Protein AF-A0A7H4MDY4-F1 (afdb_monomer_lite)

pLDDT: mean 72.94, std 20.7, range [28.86, 94.38]

Foldseek 3Di:
DDDDDVCCVVPPPPPQPFFLVPPDDDPDPDDDDFPDDLQPAGPDFQAPDRDNLVVLVVLPADSVLVVVLQCFLQPDPADAPDPSHSQRRGDQDGNHLLNSLLVVLVVLQVVLVVDPDVVVSVVSNSNSVSSNCRSPVRNPPVVVPDDDDDDD

Secondary structure (DSSP, 8-state):
-PPP-HHHHHSS----PPPGGGGS-----SPPP----TTT-B--TT-SSPB-HHHHHHTT--HHHHHHHHHHHHT--S-BSSTT-TT-B-SSSTT-HHHHHHHHHHHHHHHHHH---HHHHHHHHHHHHHHHHHHHTTTTTTTTT-------

Organism: Klebsiella variicola (NCBI:txid244366)

InterPro domains:
  IPR010520 Esterase FrsA-like [PF06500] (1-135)
  IPR029058 Alpha/Beta hydrolase fold [G3DSA:3.40.50.1820] (16-151)
  IPR029058 Alpha/Beta hydrolase fold [SSF53474] (46-137)

Structure (mmCIF, N/CA/C/O backbone):
data_AF-A0A7H4MDY4-F1
#
_entry.id   AF-A0A7H4MDY4-F1
#
loop_
_atom_site.group_PDB
_atom_site.id
_atom_site.type_symbol
_atom_site.label_atom_id
_atom_site.label_alt_id
_atom_site.label_comp_id
_atom_site.label_asym_id
_atom_site.label_entity_id
_atom_site.label_seq_id
_atom_site.pdbx_PDB_ins_code
_atom_site.Cartn_x
_atom_site.Cartn_y
_atom_site.Cartn_z
_atom_site.occupancy
_atom_site.B_iso_or_equiv
_atom_site.auth_seq_id
_atom_site.auth_comp_id
_atom_site.auth_asym_id
_atom_site.auth_atom_id
_atom_site.pdbx_PDB_model_num
ATOM 1 N N . MET A 1 1 ? 33.968 -13.545 28.174 1.00 40.50 1 MET A N 1
ATOM 2 C CA . MET A 1 1 ? 32.499 -13.461 28.041 1.00 40.50 1 MET A CA 1
ATOM 3 C C . MET A 1 1 ? 32.066 -12.097 28.559 1.00 40.50 1 MET A C 1
ATOM 5 O O . MET A 1 1 ? 32.044 -11.906 29.767 1.00 40.50 1 MET A O 1
ATOM 9 N N . SER A 1 2 ? 31.875 -11.115 27.676 1.00 49.12 2 SER A N 1
ATOM 10 C CA . SER A 1 2 ? 31.517 -9.742 28.052 1.00 49.12 2 SER A CA 1
ATOM 11 C C . SER A 1 2 ? 30.074 -9.684 28.560 1.00 49.12 2 SER A C 1
ATOM 13 O O . SER A 1 2 ? 29.140 -10.118 27.890 1.00 49.12 2 SER A O 1
ATOM 15 N N . GLN A 1 3 ? 29.912 -9.179 29.780 1.00 58.94 3 GLN A N 1
ATOM 16 C CA . GLN A 1 3 ? 28.636 -9.010 30.465 1.00 58.94 3 GLN A CA 1
ATOM 17 C C . GLN A 1 3 ? 27.803 -7.958 29.715 1.00 58.94 3 GLN A C 1
ATOM 19 O O . GLN A 1 3 ? 28.257 -6.832 29.523 1.00 58.94 3 GLN A O 1
ATOM 24 N N . ALA A 1 4 ? 26.617 -8.331 29.228 1.00 58.84 4 ALA A N 1
ATOM 25 C CA . ALA A 1 4 ? 25.763 -7.427 28.462 1.00 58.84 4 ALA A CA 1
ATOM 26 C C . ALA A 1 4 ? 25.329 -6.232 29.333 1.00 58.84 4 ALA A C 1
ATOM 28 O O . ALA A 1 4 ? 24.733 -6.419 30.395 1.00 58.84 4 ALA A O 1
ATOM 29 N N . ASN A 1 5 ? 25.626 -5.009 28.885 1.00 61.25 5 ASN A N 1
ATOM 30 C CA . ASN A 1 5 ? 25.231 -3.781 29.571 1.00 61.25 5 ASN A CA 1
ATOM 31 C C . ASN A 1 5 ? 23.697 -3.648 29.560 1.00 61.25 5 ASN A C 1
ATOM 33 O O . ASN A 1 5 ? 23.076 -3.423 28.521 1.00 61.25 5 ASN A O 1
ATOM 37 N N . LEU A 1 6 ? 23.079 -3.782 30.735 1.00 58.66 6 LEU A N 1
ATOM 38 C CA . LEU A 1 6 ? 21.623 -3.712 30.936 1.00 58.66 6 LEU A CA 1
ATOM 39 C C . LEU A 1 6 ? 21.030 -2.354 30.516 1.00 58.66 6 LEU A C 1
ATOM 41 O O . LEU A 1 6 ? 19.877 -2.268 30.092 1.00 58.66 6 LEU A O 1
ATOM 45 N N . SER A 1 7 ? 21.835 -1.292 30.574 1.00 59.62 7 SER A N 1
ATOM 46 C CA . SER A 1 7 ? 21.481 0.043 30.090 1.00 59.62 7 SER A CA 1
ATOM 47 C C . SER A 1 7 ? 21.249 0.069 28.573 1.00 59.62 7 SER A C 1
ATOM 49 O O . SER A 1 7 ? 20.254 0.632 28.122 1.00 59.62 7 SER A O 1
ATOM 51 N N . GLU A 1 8 ? 22.070 -0.610 27.768 1.00 58.41 8 GLU A N 1
ATOM 52 C CA . GLU A 1 8 ? 21.874 -0.686 26.310 1.00 58.41 8 GLU A CA 1
ATOM 53 C C . GLU A 1 8 ? 20.613 -1.462 25.913 1.00 58.41 8 GLU A C 1
ATOM 55 O O . GLU A 1 8 ? 20.067 -1.253 24.832 1.00 58.41 8 GLU A O 1
ATOM 60 N N . THR A 1 9 ? 20.122 -2.366 26.762 1.00 58.97 9 THR A N 1
ATOM 61 C CA . THR A 1 9 ? 18.881 -3.111 26.496 1.00 58.97 9 THR A CA 1
ATOM 62 C C . THR A 1 9 ? 17.640 -2.319 26.898 1.00 58.97 9 THR A C 1
ATOM 64 O O . THR A 1 9 ? 16.637 -2.368 26.184 1.00 58.97 9 THR A O 1
ATOM 67 N N . LEU A 1 10 ? 17.715 -1.552 27.990 1.00 56.91 10 LEU A N 1
ATOM 68 C CA . LEU A 1 10 ? 16.620 -0.714 28.489 1.00 56.91 10 LEU A CA 1
ATOM 69 C C . LEU A 1 10 ? 16.412 0.567 27.670 1.00 56.91 10 LEU A C 1
ATOM 71 O O . LEU A 1 10 ? 15.270 0.976 27.472 1.00 56.91 10 LEU A O 1
ATOM 75 N N . PHE A 1 11 ? 17.487 1.174 27.157 1.00 57.56 11 PHE A N 1
ATOM 76 C CA . PHE A 1 11 ? 17.425 2.435 26.407 1.00 57.56 11 PHE A CA 1
ATOM 77 C C . PHE A 1 11 ? 17.386 2.269 24.886 1.00 57.56 11 PHE A C 1
ATOM 79 O O . PHE A 1 11 ? 17.455 3.264 24.165 1.00 57.56 11 PHE A O 1
ATOM 86 N N . LYS A 1 12 ? 17.226 1.044 24.364 1.00 50.97 12 LYS A N 1
ATOM 87 C CA . LYS A 1 12 ? 16.949 0.849 22.934 1.00 50.97 12 LYS A CA 1
ATOM 88 C C . LYS A 1 12 ? 15.657 1.592 22.581 1.00 50.97 12 LYS A C 1
ATOM 90 O O . LYS A 1 12 ? 14.606 1.228 23.117 1.00 50.97 12 LYS A O 1
ATOM 95 N N . PRO A 1 13 ? 15.694 2.597 21.684 1.00 48.88 13 PRO A N 1
ATOM 96 C CA . PRO A 1 13 ? 14.487 3.287 21.272 1.00 48.88 13 PRO A CA 1
ATOM 97 C C . PRO A 1 13 ? 13.562 2.268 20.609 1.00 48.88 13 PRO A C 1
ATOM 99 O O . PRO A 1 13 ? 13.783 1.817 19.486 1.00 48.88 13 PRO A O 1
ATOM 102 N N . ARG A 1 14 ? 12.521 1.853 21.335 1.00 49.41 14 ARG A N 1
ATOM 103 C CA . ARG A 1 14 ? 11.440 1.060 20.762 1.00 49.41 14 ARG A CA 1
ATOM 104 C C . ARG A 1 14 ? 10.640 2.030 19.918 1.00 49.41 14 ARG A C 1
ATOM 106 O O . ARG A 1 14 ? 9.795 2.751 20.441 1.00 49.41 14 ARG A O 1
ATOM 113 N N . PHE A 1 15 ? 10.918 2.050 18.620 1.00 49.03 15 PHE A N 1
ATOM 114 C CA . PHE A 1 15 ? 10.111 2.753 17.631 1.00 49.03 15 PHE A CA 1
ATOM 115 C C . PHE A 1 15 ? 8.733 2.082 17.523 1.00 49.03 15 PHE A C 1
ATOM 117 O O . PHE A 1 15 ? 8.405 1.395 16.560 1.00 49.03 15 PHE A O 1
ATOM 124 N N . LYS A 1 16 ? 7.902 2.253 18.555 1.00 51.16 16 LYS A N 1
ATOM 125 C CA . LYS A 1 16 ? 6.464 2.028 18.473 1.00 51.16 16 LYS A CA 1
ATOM 126 C C . LYS A 1 16 ? 5.889 3.240 17.759 1.00 51.16 16 LYS A C 1
ATOM 128 O O . LYS A 1 16 ? 5.391 4.158 18.400 1.00 51.16 16 LYS A O 1
ATOM 133 N N . HIS A 1 17 ? 6.044 3.283 16.438 1.00 54.50 17 HIS A N 1
ATOM 134 C CA . HIS A 1 17 ? 5.378 4.302 15.642 1.00 54.50 17 HIS A CA 1
ATOM 135 C C . HIS A 1 17 ? 3.867 4.144 15.857 1.00 54.50 17 HIS A C 1
ATOM 137 O O . HIS A 1 17 ? 3.343 3.064 15.559 1.00 54.50 17 HIS A O 1
ATOM 143 N N . PRO A 1 18 ? 3.183 5.154 16.429 1.00 51.88 18 PRO A N 1
ATOM 144 C CA . PRO A 1 18 ? 1.744 5.089 16.619 1.00 51.88 18 PRO A CA 1
ATOM 145 C C . PRO A 1 18 ? 1.076 4.860 15.266 1.00 51.88 18 PRO A C 1
ATOM 147 O O . PRO A 1 18 ? 1.444 5.466 14.256 1.00 51.88 18 PRO A O 1
ATOM 150 N N . GLU A 1 19 ? 0.139 3.917 15.240 1.00 54.44 19 GLU A N 1
ATOM 151 C CA . GLU A 1 19 ? -0.563 3.540 14.020 1.00 54.44 19 GLU A CA 1
ATOM 152 C C . GLU A 1 19 ? -1.380 4.737 13.507 1.00 54.44 19 GLU A C 1
ATOM 154 O O . GLU A 1 19 ? -1.882 5.551 14.283 1.00 54.44 19 GLU A O 1
ATOM 159 N N . THR A 1 20 ? -1.465 4.909 12.189 1.00 58.41 20 THR A N 1
ATOM 160 C CA . THR A 1 20 ? -1.925 6.157 11.564 1.00 58.41 20 THR A CA 1
ATOM 161 C C . THR A 1 20 ? -3.357 6.556 11.952 1.00 58.41 20 THR A C 1
ATOM 163 O O . THR A 1 20 ? -3.650 7.751 11.973 1.00 58.41 20 THR A O 1
ATOM 166 N N . SER A 1 21 ? -4.241 5.612 12.307 1.00 54.59 21 SER A N 1
ATOM 167 C CA . SER A 1 21 ? -5.592 5.934 12.804 1.00 54.59 21 SER A CA 1
ATOM 168 C C . SER A 1 21 ? -5.575 6.619 14.179 1.00 54.59 21 SER A C 1
ATOM 170 O O . SER A 1 21 ? -6.457 7.425 14.475 1.00 54.59 21 SER A O 1
ATOM 172 N N . THR A 1 22 ? -4.523 6.394 14.974 1.00 51.31 22 THR A N 1
ATOM 173 C CA . THR A 1 22 ? -4.358 6.961 16.325 1.00 51.31 22 THR A CA 1
ATOM 174 C C . THR A 1 22 ? -3.744 8.359 16.343 1.00 51.31 22 THR A C 1
ATOM 176 O O . THR A 1 22 ? -3.825 9.051 17.357 1.00 51.31 22 THR A O 1
ATOM 179 N N . LEU A 1 23 ? -3.165 8.813 15.224 1.00 56.62 23 LEU A N 1
ATOM 180 C CA . LEU A 1 23 ? -2.496 10.118 15.141 1.00 56.62 23 LEU A CA 1
ATOM 181 C C . LEU A 1 23 ? -3.462 11.304 15.289 1.00 56.62 23 LEU A C 1
ATOM 183 O O . LEU A 1 23 ? -3.039 12.391 15.677 1.00 56.62 23 LEU A O 1
ATOM 187 N N . VAL A 1 24 ? -4.755 11.114 15.006 1.00 47.00 24 VAL A N 1
ATOM 188 C CA . VAL A 1 24 ? -5.781 12.155 15.146 1.00 47.00 24 VAL A CA 1
ATOM 189 C C . VAL A 1 24 ? -6.948 11.613 15.967 1.00 47.00 24 VAL A C 1
ATOM 191 O O . VAL A 1 24 ? -7.811 10.906 15.448 1.00 47.00 24 VAL A O 1
ATOM 194 N N . ARG A 1 25 ? -7.016 11.991 17.250 1.00 42.12 25 ARG A N 1
ATOM 195 C CA . ARG A 1 25 ? -8.203 11.764 18.089 1.00 42.12 25 ARG A CA 1
ATOM 196 C C . ARG A 1 25 ? -9.369 12.599 17.552 1.00 42.12 25 ARG A C 1
ATOM 198 O O . ARG A 1 25 ? -9.389 13.818 17.711 1.00 42.12 25 ARG A O 1
ATOM 205 N N . ARG A 1 26 ? -10.351 11.950 16.923 1.00 49.38 26 ARG A N 1
ATOM 206 C CA . ARG A 1 26 ? -11.644 12.574 16.609 1.00 49.38 26 ARG A CA 1
ATOM 207 C C . ARG A 1 26 ? -12.552 12.484 17.832 1.00 49.38 26 ARG A C 1
ATOM 209 O O . ARG A 1 26 ? -12.779 11.392 18.340 1.00 49.38 26 ARG A O 1
ATOM 216 N N . PHE A 1 27 ? -13.129 13.602 18.259 1.00 42.84 27 PHE A N 1
ATOM 217 C CA . PHE A 1 27 ? -14.382 13.551 19.010 1.00 42.84 27 PHE A CA 1
ATOM 218 C C . PHE A 1 27 ? -15.462 13.097 18.023 1.00 42.84 27 PHE A C 1
ATOM 220 O O . PHE A 1 27 ? -15.704 13.765 17.018 1.00 42.84 27 PHE A O 1
ATOM 227 N N . SER A 1 28 ? -16.018 11.905 18.235 1.00 40.34 28 SER A N 1
ATOM 228 C CA . SER A 1 28 ? -16.988 11.305 17.320 1.00 40.34 28 SER A CA 1
ATOM 229 C C . SER A 1 28 ? -18.315 12.062 17.404 1.00 40.34 28 SER A C 1
ATOM 231 O O . SER A 1 28 ? -19.106 11.841 18.315 1.00 40.34 28 SER A O 1
ATOM 233 N N . ALA A 1 29 ? -18.555 12.981 16.470 1.00 38.84 29 ALA A N 1
ATOM 234 C CA . ALA A 1 29 ? -19.881 13.531 16.222 1.00 38.84 29 ALA A CA 1
ATOM 235 C C . ALA A 1 29 ? -20.523 12.743 15.070 1.00 38.84 29 ALA A C 1
ATOM 237 O O . ALA A 1 29 ? -20.409 13.123 13.909 1.00 38.84 29 ALA A O 1
ATOM 238 N N . GLY A 1 30 ? -21.172 11.627 15.413 1.00 41.62 30 GLY A N 1
ATOM 239 C CA . GLY A 1 30 ? -22.080 10.890 14.529 1.00 41.62 30 GLY A CA 1
ATOM 240 C C . GLY A 1 30 ? -21.424 9.986 13.475 1.00 41.62 30 GLY A C 1
ATOM 241 O O . GLY A 1 30 ? -20.324 10.236 12.983 1.00 41.62 30 GLY A O 1
ATOM 242 N N . LYS A 1 31 ? -22.134 8.907 13.116 1.00 45.97 31 LYS A N 1
ATOM 243 C CA . LYS A 1 31 ? -21.786 8.041 11.980 1.00 45.97 31 LYS A CA 1
ATOM 244 C C . LYS A 1 31 ? -21.737 8.902 10.705 1.00 45.97 31 LYS A C 1
ATOM 246 O O . LYS A 1 31 ? -22.736 9.559 10.409 1.00 45.97 31 LYS A O 1
ATOM 251 N N . PRO A 1 32 ? -20.621 8.933 9.954 1.00 47.50 32 PRO A N 1
ATOM 252 C CA . PRO A 1 32 ? -20.540 9.725 8.736 1.00 47.50 32 PRO A CA 1
ATOM 253 C C . PRO A 1 32 ? -21.531 9.180 7.704 1.00 47.50 32 PRO A C 1
ATOM 255 O O . PRO A 1 32 ? -21.519 7.996 7.375 1.00 47.50 32 PRO A O 1
ATOM 258 N N . GLN A 1 33 ? -22.402 10.060 7.218 1.00 45.47 33 GLN A N 1
ATOM 259 C CA . GLN A 1 33 ? -23.369 9.783 6.160 1.00 45.47 33 GLN A CA 1
ATOM 260 C C . GLN A 1 33 ? -22.637 9.282 4.904 1.00 45.47 33 GLN A C 1
ATOM 262 O O . GLN A 1 33 ? -21.610 9.845 4.516 1.00 45.47 33 GLN A O 1
ATOM 267 N N . ALA A 1 34 ? -23.159 8.228 4.273 1.00 47.75 34 ALA A N 1
ATOM 268 C CA . ALA A 1 34 ? -22.614 7.664 3.044 1.00 47.75 34 ALA A CA 1
ATOM 269 C C . ALA A 1 34 ? -22.757 8.666 1.883 1.00 47.75 34 ALA A C 1
ATOM 271 O O . ALA A 1 34 ? -23.751 8.662 1.162 1.00 47.75 34 ALA A O 1
ATOM 272 N N . MET A 1 35 ? -21.773 9.550 1.696 1.00 43.66 35 MET A N 1
ATOM 273 C CA . MET A 1 35 ? -21.646 10.312 0.454 1.00 43.66 35 MET A CA 1
ATOM 274 C C . MET A 1 35 ? -21.152 9.367 -0.638 1.00 43.66 35 MET A C 1
ATOM 276 O O . MET A 1 35 ? -19.976 9.014 -0.685 1.00 43.66 35 MET A O 1
ATOM 280 N N . GLN A 1 36 ? -22.067 8.943 -1.505 1.00 49.50 36 GLN A N 1
ATOM 281 C CA . GLN A 1 36 ? -21.748 8.157 -2.688 1.00 49.50 36 GLN A CA 1
ATOM 282 C C . GLN A 1 36 ? -21.363 9.099 -3.832 1.00 49.50 36 GLN A C 1
ATOM 284 O O . GLN A 1 36 ? -22.203 9.785 -4.406 1.00 49.50 36 GLN A O 1
ATOM 289 N N . SER A 1 37 ? -20.077 9.129 -4.168 1.00 48.06 37 SER A N 1
ATOM 290 C CA . SER A 1 37 ? -19.572 9.708 -5.412 1.00 48.06 37 SER A CA 1
ATOM 291 C C . SER A 1 37 ? -18.564 8.728 -5.998 1.00 48.06 37 SER A C 1
ATOM 293 O O . SER A 1 37 ? -17.628 8.313 -5.311 1.00 48.06 37 SER A O 1
ATOM 295 N N . ALA A 1 38 ? -18.753 8.358 -7.269 1.00 51.69 38 ALA A N 1
ATOM 296 C CA . ALA A 1 38 ? -17.967 7.332 -7.962 1.00 51.69 38 ALA A CA 1
ATOM 297 C C . ALA A 1 38 ? -16.449 7.598 -7.939 1.00 51.69 38 ALA A C 1
ATOM 299 O O . ALA A 1 38 ? -15.651 6.668 -8.036 1.00 51.69 38 ALA A O 1
ATOM 300 N N . LEU A 1 39 ? -16.051 8.865 -7.778 1.00 51.31 39 LEU A N 1
ATOM 301 C CA . LEU A 1 39 ? -14.659 9.312 -7.725 1.00 51.31 39 LEU A CA 1
ATOM 302 C C . LEU A 1 39 ? -14.202 9.745 -6.325 1.00 51.31 39 LEU A C 1
ATOM 304 O O . LEU A 1 39 ? -13.014 9.998 -6.143 1.00 51.31 39 LEU A O 1
ATOM 308 N N . SER A 1 40 ? -15.094 9.817 -5.334 1.00 51.41 40 SER A N 1
ATOM 309 C CA . SER A 1 40 ? -14.759 10.268 -3.971 1.00 51.41 40 SER A CA 1
ATOM 310 C C . SER A 1 40 ? -14.358 9.130 -3.025 1.00 51.41 40 SER A C 1
ATOM 312 O O . SER A 1 40 ? -13.949 9.392 -1.897 1.00 51.41 40 SER A O 1
ATOM 314 N N . GLY A 1 41 ? -14.379 7.883 -3.505 1.00 54.25 41 GLY A N 1
ATOM 315 C CA . GLY A 1 41 ? -14.110 6.694 -2.700 1.00 54.25 41 GLY A CA 1
ATOM 316 C C . GLY A 1 41 ? -15.340 6.289 -1.895 1.00 54.25 41 GLY A C 1
ATOM 317 O O . GLY A 1 41 ? -16.054 7.133 -1.357 1.00 54.25 41 GLY A O 1
ATOM 318 N N . ASN A 1 42 ? -15.597 4.987 -1.825 1.00 57.03 42 ASN A N 1
ATOM 319 C CA . ASN A 1 42 ? -16.734 4.474 -1.073 1.00 57.03 42 ASN A CA 1
ATOM 320 C C . ASN A 1 42 ? -16.327 4.276 0.390 1.00 57.03 42 ASN A C 1
ATOM 322 O O . ASN A 1 42 ? -15.185 3.905 0.684 1.00 57.03 42 ASN A O 1
ATOM 326 N N . HIS A 1 43 ? -17.271 4.493 1.308 1.00 60.41 43 HIS A N 1
ATOM 327 C CA . HIS A 1 43 ? -17.168 3.911 2.642 1.00 60.41 43 HIS A CA 1
ATOM 328 C C . HIS A 1 43 ? -17.296 2.399 2.447 1.00 60.41 43 HIS A C 1
ATOM 330 O O . HIS A 1 43 ? -18.373 1.911 2.116 1.00 60.41 43 HIS A O 1
ATOM 336 N N . VAL A 1 44 ? -16.174 1.688 2.509 1.00 64.38 44 VAL A N 1
ATOM 337 C CA . VAL A 1 44 ? -16.172 0.228 2.440 1.00 64.38 44 VAL A CA 1
ATOM 338 C C . VAL A 1 44 ? -16.242 -0.265 3.871 1.00 64.38 44 VAL A C 1
ATOM 340 O O . VAL A 1 44 ? -15.435 0.160 4.700 1.00 64.38 44 VAL A O 1
ATOM 343 N N . ASP A 1 45 ? -17.213 -1.127 4.155 1.00 68.38 45 ASP A N 1
ATOM 344 C CA . ASP A 1 45 ? -17.377 -1.716 5.480 1.00 68.38 45 ASP A CA 1
ATOM 345 C C . ASP A 1 45 ? -16.051 -2.318 5.960 1.00 68.38 45 ASP A C 1
ATOM 347 O O . ASP A 1 45 ? -15.321 -2.933 5.178 1.00 68.38 45 ASP A O 1
ATOM 351 N N . HIS A 1 46 ? -15.737 -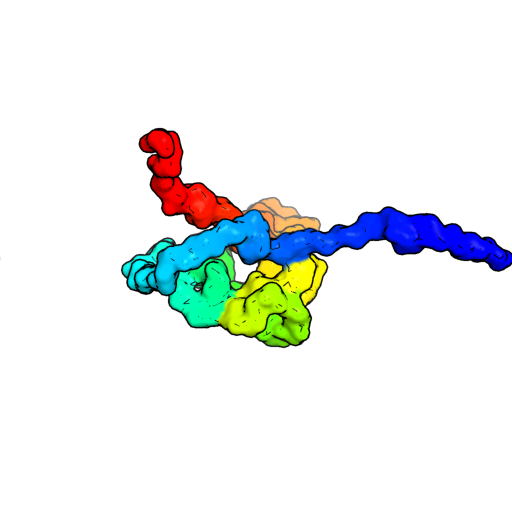2.112 7.241 1.00 79.31 46 HIS A N 1
ATOM 352 C CA . HIS A 1 46 ? -14.510 -2.581 7.898 1.00 79.31 46 HIS A CA 1
ATOM 353 C C . HIS A 1 46 ? -13.192 -1.926 7.437 1.00 79.31 46 HIS A C 1
ATOM 355 O O . HIS A 1 46 ? -12.113 -2.427 7.757 1.00 79.31 46 HIS A O 1
ATOM 361 N N . TRP A 1 47 ? -13.238 -0.785 6.738 1.00 81.56 47 TRP A N 1
ATOM 362 C CA . TRP A 1 47 ? -12.050 0.024 6.431 1.00 81.56 47 TRP A CA 1
ATOM 363 C C . TRP A 1 47 ? -12.130 1.405 7.085 1.00 81.56 47 TRP A C 1
ATOM 365 O O . TRP A 1 47 ? -13.085 2.155 6.895 1.00 81.56 47 TRP A O 1
ATOM 375 N N . TYR A 1 48 ? -11.086 1.784 7.822 1.00 80.50 48 TYR A N 1
ATOM 376 C CA . TYR A 1 48 ? -10.931 3.127 8.379 1.00 80.50 48 TYR A CA 1
ATOM 377 C C . TYR A 1 48 ? -10.714 4.180 7.277 1.00 80.50 48 TYR A C 1
ATOM 379 O O . TYR A 1 48 ? -11.195 5.319 7.370 1.00 80.50 48 TYR A O 1
ATOM 387 N N . ARG A 1 49 ? -9.943 3.822 6.242 1.00 77.75 49 ARG A N 1
ATOM 388 C CA . ARG A 1 49 ? -9.606 4.678 5.092 1.00 77.75 49 ARG A CA 1
ATOM 389 C C . ARG A 1 49 ? -10.675 4.594 3.999 1.00 77.75 49 ARG A C 1
ATOM 391 O O . ARG A 1 49 ? -11.266 3.548 3.763 1.00 77.75 49 ARG A O 1
ATOM 398 N N . LEU A 1 50 ? -10.869 5.697 3.271 1.00 77.81 50 LEU A N 1
ATOM 399 C CA . LEU A 1 50 ? -11.689 5.700 2.056 1.00 77.81 50 LEU A CA 1
ATOM 400 C C . LEU A 1 50 ? -10.971 4.915 0.955 1.00 77.81 50 LEU A C 1
ATOM 402 O O . LEU A 1 50 ? -9.880 5.293 0.520 1.00 77.81 50 LEU A O 1
ATOM 406 N N . ILE A 1 51 ? -11.598 3.836 0.497 1.00 83.25 51 ILE A N 1
ATOM 407 C CA . ILE A 1 51 ? -11.044 2.960 -0.531 1.00 83.25 51 ILE A CA 1
ATOM 408 C C . ILE A 1 51 ? -11.607 3.392 -1.884 1.00 83.25 51 ILE A C 1
ATOM 410 O O . ILE A 1 51 ? -12.813 3.338 -2.129 1.00 83.25 51 ILE A O 1
ATOM 414 N N . ASN A 1 52 ? -10.721 3.821 -2.783 1.00 84.69 52 ASN A N 1
ATOM 415 C CA . ASN A 1 52 ? -11.094 4.281 -4.117 1.00 84.69 52 ASN A CA 1
ATOM 416 C C . ASN A 1 52 ? -10.358 3.486 -5.200 1.00 84.69 52 ASN A C 1
ATOM 418 O O . ASN A 1 52 ? -9.444 3.983 -5.858 1.00 84.69 52 ASN A O 1
ATOM 422 N N . ARG A 1 53 ? -10.772 2.224 -5.366 1.00 86.19 53 ARG A N 1
ATOM 423 C CA . ARG A 1 53 ? -10.134 1.275 -6.294 1.00 86.19 53 ARG A CA 1
ATOM 424 C C . ARG A 1 53 ? -10.150 1.791 -7.729 1.00 86.19 53 ARG A C 1
ATOM 426 O O . ARG A 1 53 ? -9.126 1.726 -8.394 1.00 86.19 53 ARG A O 1
ATOM 433 N N . LEU A 1 54 ? -11.276 2.352 -8.179 1.00 85.38 54 LEU A N 1
ATOM 434 C CA . LEU A 1 54 ? -11.415 2.880 -9.539 1.00 85.38 54 LEU A CA 1
ATOM 435 C C . LEU A 1 54 ? -10.397 3.988 -9.817 1.00 85.38 54 LEU A C 1
ATOM 437 O O . LEU A 1 54 ? -9.750 4.000 -10.857 1.00 85.38 54 LEU A O 1
ATOM 441 N N . MET A 1 55 ? -10.217 4.893 -8.860 1.00 86.06 55 MET A N 1
ATOM 442 C CA . MET A 1 55 ? -9.280 5.998 -8.989 1.00 86.06 55 MET A CA 1
ATOM 443 C C . MET A 1 55 ? -7.819 5.527 -9.000 1.00 86.06 55 MET A C 1
ATOM 445 O O . MET A 1 55 ? -7.002 6.060 -9.748 1.00 86.06 55 MET A O 1
ATOM 449 N N . TRP A 1 56 ? -7.486 4.492 -8.225 1.00 89.62 56 TRP A N 1
ATOM 450 C CA . TRP A 1 56 ? -6.158 3.869 -8.258 1.00 89.62 56 TRP A CA 1
ATOM 451 C C . TRP A 1 56 ? -5.892 3.143 -9.578 1.00 89.62 56 TRP A C 1
ATOM 453 O O . TRP A 1 56 ? -4.806 3.289 -10.137 1.00 89.62 56 TRP A O 1
ATOM 463 N N . ILE A 1 57 ? -6.902 2.449 -10.112 1.00 89.88 57 ILE A N 1
ATOM 464 C CA . ILE A 1 57 ? -6.844 1.822 -11.439 1.00 89.88 57 ILE A CA 1
ATOM 465 C C . ILE A 1 57 ? -6.631 2.881 -12.515 1.00 89.88 57 ILE A C 1
ATOM 467 O O . ILE A 1 57 ? -5.771 2.727 -13.378 1.00 89.88 57 ILE A O 1
ATOM 471 N N . TRP A 1 58 ? -7.345 4.003 -12.426 1.00 88.19 58 TRP A N 1
ATOM 472 C CA . TRP A 1 58 ? -7.188 5.099 -13.376 1.00 88.19 58 TRP A CA 1
ATOM 473 C C . TRP A 1 58 ? -5.799 5.755 -13.312 1.00 88.19 58 TRP A C 1
ATOM 475 O O . TRP A 1 58 ? -5.291 6.224 -14.326 1.00 88.19 58 TRP A O 1
ATOM 485 N N . ARG A 1 59 ? -5.136 5.729 -12.148 1.00 85.88 59 ARG A N 1
ATOM 486 C CA . ARG A 1 59 ? -3.731 6.144 -11.996 1.00 85.88 59 ARG A CA 1
ATOM 487 C C . ARG A 1 59 ? -2.717 5.132 -12.544 1.00 85.88 59 ARG A C 1
ATOM 489 O O . ARG A 1 59 ? -1.529 5.435 -12.539 1.00 85.88 59 ARG A O 1
ATOM 496 N N . GLY A 1 60 ? -3.156 3.970 -13.026 1.00 88.50 60 GLY A N 1
ATOM 497 C CA . GLY A 1 60 ? -2.304 2.960 -13.657 1.00 88.50 60 GLY A CA 1
ATOM 498 C C . GLY A 1 60 ? -1.920 1.784 -12.759 1.00 88.50 60 GLY A C 1
ATOM 499 O O . GLY A 1 60 ? -1.119 0.960 -13.181 1.00 88.50 60 GLY A O 1
ATOM 500 N N . VAL A 1 61 ? -2.482 1.670 -11.550 1.00 91.75 61 VAL A N 1
ATOM 501 C CA . VAL A 1 61 ? -2.251 0.498 -10.690 1.00 91.75 61 VAL A CA 1
ATOM 502 C C . VAL A 1 61 ? -3.177 -0.640 -11.111 1.00 91.75 61 VAL A C 1
ATOM 504 O O . VAL A 1 61 ? -4.373 -0.421 -11.307 1.00 91.75 61 VAL A O 1
ATOM 507 N N . THR A 1 62 ? -2.673 -1.866 -11.250 1.00 91.62 62 THR A N 1
ATOM 508 C CA . THR A 1 62 ? -3.534 -2.954 -11.725 1.00 91.62 62 THR A CA 1
ATOM 509 C C . THR A 1 62 ? -4.544 -3.378 -10.646 1.00 91.62 62 THR A C 1
ATOM 511 O O . THR A 1 62 ? -4.227 -3.373 -9.451 1.00 91.62 62 THR A O 1
ATOM 514 N N . PRO A 1 63 ? -5.776 -3.775 -11.026 1.00 91.44 63 PRO A N 1
ATOM 515 C CA . PRO A 1 63 ? -6.774 -4.243 -10.063 1.00 91.44 63 PRO A CA 1
ATOM 516 C C . PRO A 1 63 ? -6.293 -5.440 -9.237 1.00 91.44 63 PRO A C 1
ATOM 518 O O . PRO A 1 63 ? -6.635 -5.542 -8.063 1.00 91.44 63 PRO A O 1
ATOM 521 N N . GLN A 1 64 ? -5.494 -6.323 -9.843 1.00 93.81 64 GLN A N 1
ATOM 522 C CA . GLN A 1 64 ? -4.948 -7.504 -9.183 1.00 93.81 64 GLN A CA 1
ATOM 523 C C . GLN A 1 64 ? -4.024 -7.114 -8.026 1.00 93.81 64 GLN A C 1
ATOM 525 O O . GLN A 1 64 ? -4.270 -7.529 -6.901 1.00 93.81 64 GLN A O 1
ATOM 530 N N . GLU A 1 65 ? -3.051 -6.228 -8.256 1.00 93.38 65 GLU A N 1
ATOM 531 C CA . GLU A 1 65 ? -2.143 -5.751 -7.199 1.00 93.38 65 GLU A CA 1
ATOM 532 C C . GLU A 1 65 ? -2.899 -5.069 -6.055 1.00 93.38 65 GLU A C 1
ATOM 534 O O . GLU A 1 65 ? -2.603 -5.275 -4.878 1.00 93.38 65 GLU A O 1
ATOM 539 N N . ILE A 1 66 ? -3.911 -4.267 -6.400 1.00 92.44 66 ILE A N 1
ATOM 540 C CA . ILE A 1 66 ? -4.764 -3.590 -5.421 1.00 92.44 66 ILE A CA 1
ATOM 541 C C . ILE A 1 66 ? -5.475 -4.613 -4.526 1.00 92.44 66 ILE A C 1
ATOM 543 O O . ILE A 1 66 ? -5.605 -4.392 -3.317 1.00 92.44 66 ILE A O 1
ATOM 547 N N . LEU A 1 67 ? -5.982 -5.702 -5.105 1.00 92.75 67 LEU A N 1
ATOM 548 C CA . LEU A 1 67 ? -6.666 -6.760 -4.364 1.00 92.75 67 LEU A CA 1
ATOM 549 C C . LEU A 1 67 ? -5.689 -7.615 -3.560 1.00 92.75 67 LEU A C 1
ATOM 551 O O . LEU A 1 67 ? -5.988 -7.902 -2.406 1.00 92.75 67 LEU A O 1
ATOM 555 N N . ASP A 1 68 ? -4.518 -7.935 -4.104 1.00 94.25 68 ASP A N 1
ATOM 556 C CA . ASP A 1 68 ? -3.483 -8.707 -3.413 1.00 94.25 68 ASP A CA 1
ATOM 557 C C . ASP A 1 68 ? -2.996 -7.979 -2.153 1.00 94.25 68 ASP A C 1
ATOM 559 O O . ASP A 1 68 ? -2.930 -8.565 -1.071 1.00 94.25 68 ASP A O 1
ATOM 563 N N . VAL A 1 69 ? -2.737 -6.669 -2.249 1.00 94.00 69 VAL A N 1
ATOM 564 C CA . VAL A 1 69 ? -2.379 -5.838 -1.087 1.00 94.00 69 VAL A CA 1
ATOM 565 C C . VAL A 1 69 ? -3.499 -5.824 -0.051 1.00 94.00 69 VAL A C 1
ATOM 567 O O . VAL A 1 69 ? -3.247 -6.048 1.134 1.00 94.00 69 VAL A O 1
ATOM 570 N N . GLN A 1 70 ? -4.744 -5.585 -0.477 1.00 92.75 70 GLN A N 1
ATOM 571 C CA . GLN A 1 70 ? -5.888 -5.581 0.440 1.00 92.75 70 GLN A CA 1
ATOM 572 C C . GLN A 1 70 ? -6.082 -6.947 1.107 1.00 92.75 70 GLN A C 1
ATOM 574 O O . GLN A 1 70 ? -6.335 -6.992 2.307 1.00 92.75 70 GLN A O 1
ATOM 579 N N . ALA A 1 71 ? -5.917 -8.047 0.371 1.00 93.38 71 ALA A N 1
ATOM 580 C CA . ALA A 1 71 ? -6.030 -9.397 0.904 1.00 93.38 71 ALA A CA 1
ATOM 581 C C . ALA A 1 71 ? -4.986 -9.648 1.997 1.00 93.38 71 ALA A C 1
ATOM 583 O O . ALA A 1 71 ? -5.339 -10.142 3.062 1.00 93.38 71 ALA A O 1
ATOM 584 N N . ARG A 1 72 ? -3.727 -9.232 1.804 1.00 93.62 72 ARG A N 1
ATOM 585 C CA . ARG A 1 72 ? -2.688 -9.359 2.845 1.00 93.62 72 ARG A CA 1
ATOM 586 C C . ARG A 1 72 ? -2.997 -8.545 4.104 1.00 93.62 72 ARG A C 1
ATOM 588 O O . ARG A 1 72 ? -2.713 -9.002 5.207 1.00 93.62 72 ARG A O 1
ATOM 595 N N . ILE A 1 73 ? -3.616 -7.373 3.956 1.00 91.75 73 ILE A N 1
ATOM 596 C CA . ILE A 1 73 ? -4.068 -6.546 5.089 1.00 91.75 73 ILE A CA 1
ATOM 597 C C . ILE A 1 73 ? -5.223 -7.224 5.843 1.00 91.75 73 ILE A C 1
ATOM 599 O O . ILE A 1 73 ? -5.208 -7.289 7.074 1.00 91.75 73 ILE A O 1
ATOM 603 N N . VAL A 1 74 ? -6.208 -7.760 5.118 1.00 92.44 74 VAL A N 1
ATOM 604 C CA . VAL A 1 74 ? -7.371 -8.450 5.703 1.00 92.44 74 VAL A CA 1
ATOM 605 C C . VAL A 1 74 ? -6.949 -9.741 6.405 1.00 92.44 74 VAL A C 1
ATOM 607 O O . VAL A 1 74 ? -7.306 -9.952 7.560 1.00 92.44 74 VAL A O 1
ATOM 610 N N . MET A 1 75 ? -6.130 -10.563 5.749 1.00 92.31 75 MET A N 1
ATOM 611 C CA . MET A 1 75 ? -5.687 -11.870 6.251 1.00 92.31 75 MET A CA 1
ATOM 612 C C . MET A 1 75 ? -4.646 -11.784 7.372 1.00 92.31 75 MET A C 1
ATOM 614 O O . MET A 1 75 ? -4.257 -12.804 7.932 1.00 92.31 75 MET A O 1
ATOM 618 N N . SER A 1 76 ? -4.166 -10.587 7.709 1.00 91.31 76 SER A N 1
ATOM 619 C CA . SER A 1 76 ? -3.210 -10.414 8.797 1.00 91.31 76 SER A CA 1
ATOM 620 C C . SER A 1 76 ? -3.825 -10.776 10.153 1.00 91.31 76 SER A C 1
ATOM 622 O O . SER A 1 76 ? -4.865 -10.244 10.542 1.00 91.31 76 SER A O 1
ATOM 624 N N . GLU A 1 77 ? -3.130 -11.607 10.924 1.00 89.69 77 GLU A N 1
ATOM 625 C CA . GLU A 1 77 ? -3.483 -11.950 12.313 1.00 89.69 77 GLU A CA 1
ATOM 626 C C . GLU A 1 77 ? -2.845 -10.996 13.340 1.00 89.69 77 GLU A C 1
ATOM 628 O O . GLU A 1 77 ? -3.020 -11.138 14.548 1.00 89.69 77 GLU A O 1
ATOM 633 N N . ALA A 1 78 ? -2.079 -10.005 12.873 1.00 87.50 78 ALA A N 1
ATOM 634 C CA . ALA A 1 78 ? -1.427 -9.036 13.741 1.00 87.50 78 ALA A CA 1
ATOM 635 C C . ALA A 1 78 ? -2.433 -8.142 14.490 1.00 87.50 78 ALA A C 1
ATOM 637 O O . ALA A 1 78 ? -3.496 -7.794 13.978 1.00 87.50 78 ALA A O 1
ATOM 638 N N . GLU A 1 79 ? -2.041 -7.719 15.695 1.00 86.69 79 GLU A N 1
ATOM 639 C CA . GLU A 1 79 ? -2.831 -6.834 16.556 1.00 86.69 79 GLU A CA 1
ATOM 640 C C . GLU A 1 79 ? -3.228 -5.531 15.838 1.00 86.69 79 GLU A C 1
ATOM 642 O O . GLU A 1 79 ? -2.385 -4.847 15.240 1.00 86.69 79 GLU A O 1
ATOM 647 N N . ARG A 1 80 ? -4.516 -5.190 15.929 1.00 86.56 80 ARG A N 1
ATOM 648 C CA . ARG A 1 80 ? -5.138 -3.999 15.341 1.00 86.56 80 ARG A CA 1
ATOM 649 C C . ARG A 1 80 ? -5.572 -3.036 16.439 1.00 86.56 80 ARG A C 1
ATOM 651 O O . ARG A 1 80 ? -6.000 -3.480 17.500 1.00 86.56 80 ARG A O 1
ATOM 658 N N . THR A 1 81 ? -5.489 -1.734 16.169 1.00 79.75 81 THR A N 1
ATOM 659 C CA . THR A 1 81 ? -6.001 -0.694 17.078 1.00 79.75 81 THR A CA 1
ATOM 660 C C . THR A 1 81 ? -7.508 -0.852 17.272 1.00 79.75 81 THR A C 1
ATOM 662 O O . THR A 1 81 ? -7.999 -0.794 18.395 1.00 79.75 81 THR A O 1
ATOM 665 N N . GLU A 1 82 ? -8.231 -1.076 16.175 1.00 79.44 82 GLU A N 1
ATOM 666 C CA . GLU A 1 82 ? -9.664 -1.345 16.172 1.00 79.44 82 GLU A CA 1
ATOM 667 C C . GLU A 1 82 ? -9.889 -2.700 15.483 1.00 79.44 82 GLU A C 1
ATOM 669 O O . GLU A 1 82 ? -9.666 -2.809 14.276 1.00 79.44 82 GLU A O 1
ATOM 674 N N . PRO A 1 83 ? -10.306 -3.752 16.216 1.00 82.75 83 PRO A N 1
ATOM 675 C CA . PRO A 1 83 ? -10.456 -5.098 15.654 1.00 82.75 83 PRO A CA 1
ATOM 676 C C . PRO A 1 83 ? -11.423 -5.184 14.467 1.00 82.75 83 PRO A C 1
ATOM 678 O O . PRO A 1 83 ? -11.242 -6.031 13.598 1.00 82.75 83 PRO A O 1
ATOM 681 N N . GLU A 1 84 ? -12.423 -4.299 14.410 1.00 83.62 84 GLU A N 1
ATOM 682 C CA . GLU A 1 84 ? -13.412 -4.247 13.327 1.00 83.62 84 GLU A CA 1
ATOM 683 C C . GLU A 1 84 ? -12.887 -3.590 12.039 1.00 83.62 84 GLU A C 1
ATOM 685 O O . GLU A 1 84 ? -13.558 -3.682 11.011 1.00 83.62 84 GLU A O 1
ATOM 690 N N . LEU A 1 85 ? -11.720 -2.926 12.079 1.00 84.56 85 LEU A N 1
ATOM 691 C CA . LEU A 1 85 ? -11.147 -2.188 10.951 1.00 84.56 85 LEU A CA 1
ATOM 692 C C . LEU A 1 85 ? -9.843 -2.827 10.466 1.00 84.56 85 LEU A C 1
ATOM 694 O O . LEU A 1 85 ? -8.811 -2.781 11.143 1.00 84.56 85 LEU A O 1
ATOM 698 N N . PHE A 1 86 ? -9.864 -3.370 9.249 1.00 86.31 86 PHE A N 1
ATOM 699 C CA . PHE A 1 86 ? -8.774 -4.179 8.702 1.00 86.31 86 PHE A CA 1
ATOM 700 C C . PHE A 1 86 ? -7.445 -3.426 8.578 1.00 86.31 86 PHE A C 1
ATOM 702 O O . PHE A 1 86 ? -6.388 -4.004 8.828 1.00 86.31 86 PHE A O 1
ATOM 709 N N . ASP A 1 87 ? -7.485 -2.138 8.240 1.00 83.88 87 ASP A N 1
ATOM 710 C CA . ASP A 1 87 ? -6.329 -1.294 7.931 1.00 83.88 87 ASP A CA 1
ATOM 711 C C . ASP A 1 87 ? -5.697 -0.606 9.153 1.00 83.88 87 ASP A C 1
ATOM 713 O O . ASP A 1 87 ? -4.868 0.294 8.995 1.00 83.88 87 ASP A O 1
ATOM 717 N N . THR A 1 88 ? -6.059 -1.030 10.366 1.00 83.50 88 THR A N 1
ATOM 718 C CA . THR A 1 88 ? -5.559 -0.463 11.632 1.00 83.50 88 THR A CA 1
ATOM 719 C C . THR A 1 88 ? -4.516 -1.348 12.326 1.00 83.50 88 THR A C 1
ATOM 721 O O . THR A 1 88 ? -4.296 -1.238 13.533 1.00 83.50 88 THR A O 1
ATOM 724 N N . VAL A 1 89 ? -3.848 -2.238 11.579 1.00 86.50 89 VAL A N 1
ATOM 725 C CA . VAL A 1 89 ? -2.774 -3.098 12.110 1.00 86.50 89 VAL A CA 1
ATOM 726 C C . VAL A 1 89 ? -1.643 -2.244 12.686 1.00 86.50 89 VAL A C 1
ATOM 728 O O . VAL A 1 89 ? -1.055 -1.402 11.999 1.00 86.50 89 VAL A O 1
ATOM 731 N N . ILE A 1 90 ? -1.322 -2.485 13.956 1.00 81.00 90 ILE A N 1
ATOM 732 C CA . ILE A 1 90 ? -0.390 -1.673 14.738 1.00 81.00 90 ILE A CA 1
ATOM 733 C C . ILE A 1 90 ? 1.053 -1.960 14.323 1.00 81.00 90 ILE A C 1
ATOM 735 O O . ILE A 1 90 ? 1.471 -3.116 14.286 1.00 81.00 90 ILE A O 1
ATOM 739 N N . GLY A 1 91 ? 1.849 -0.908 14.126 1.00 79.50 91 GLY A N 1
ATOM 740 C CA . GLY A 1 91 ? 3.285 -1.000 13.845 1.00 79.50 91 GLY A CA 1
ATOM 741 C C . GLY A 1 91 ? 3.624 -1.283 12.377 1.00 79.50 91 GLY A C 1
ATOM 742 O O . GLY A 1 91 ? 2.772 -1.654 11.579 1.00 79.50 91 GLY A O 1
ATOM 743 N N . TYR A 1 92 ? 4.893 -1.094 12.012 1.00 83.06 92 TYR A N 1
ATOM 744 C CA . TYR A 1 92 ? 5.386 -1.294 10.644 1.00 83.06 92 TYR A CA 1
ATOM 745 C C . TYR A 1 92 ? 5.755 -2.767 10.407 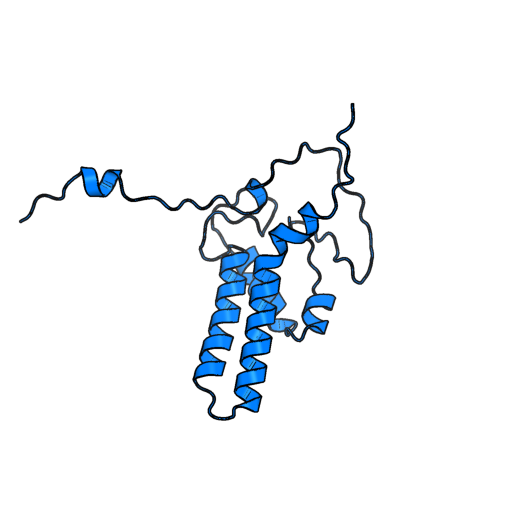1.00 83.06 92 TYR A C 1
ATOM 747 O O . TYR A 1 92 ? 6.910 -3.163 10.549 1.00 83.06 92 TYR A O 1
ATOM 755 N N . ARG A 1 93 ? 4.747 -3.596 10.127 1.00 84.81 93 ARG A N 1
ATOM 756 C CA . ARG A 1 93 ? 4.873 -5.049 9.920 1.00 84.81 93 ARG A CA 1
ATOM 757 C C . ARG A 1 93 ? 3.872 -5.551 8.882 1.00 84.81 93 ARG A C 1
ATOM 759 O O . ARG A 1 93 ? 3.006 -4.791 8.452 1.00 84.81 93 ARG A O 1
ATOM 766 N N . GLY A 1 94 ? 3.974 -6.836 8.535 1.00 87.50 94 GLY A N 1
ATOM 767 C CA . GLY A 1 94 ? 2.999 -7.518 7.682 1.00 87.50 94 GLY A CA 1
ATOM 768 C C . GLY A 1 94 ? 1.565 -7.251 8.145 1.00 87.50 94 GLY A C 1
ATOM 769 O O . GLY A 1 94 ? 1.280 -7.323 9.341 1.00 87.50 94 GLY A O 1
ATOM 770 N N . GLY A 1 95 ? 0.706 -6.865 7.205 1.00 86.44 95 GLY A N 1
ATOM 771 C CA . GLY A 1 95 ? -0.675 -6.456 7.454 1.00 86.44 95 GLY A CA 1
ATOM 772 C C . GLY A 1 95 ? -0.897 -4.963 7.702 1.00 86.44 95 GLY A C 1
ATOM 773 O O . GLY A 1 95 ? -2.026 -4.492 7.585 1.00 86.44 95 GLY A O 1
ATOM 774 N N . ASN A 1 96 ? 0.142 -4.181 8.011 1.00 89.69 96 ASN A N 1
ATOM 775 C CA . ASN A 1 96 ? -0.003 -2.730 8.113 1.00 89.69 96 ASN A CA 1
ATOM 776 C C . ASN A 1 96 ? -0.197 -2.098 6.730 1.00 89.69 96 ASN A C 1
ATOM 778 O O . ASN A 1 96 ? 0.540 -2.399 5.795 1.00 89.69 96 ASN A O 1
ATOM 782 N N . TRP A 1 97 ? -1.142 -1.159 6.627 1.00 89.62 97 TRP A N 1
ATOM 783 C CA . TRP A 1 97 ? -1.465 -0.466 5.376 1.00 89.62 97 TRP A CA 1
ATOM 784 C C . TRP A 1 97 ? -0.224 0.084 4.663 1.00 89.62 97 TRP A C 1
ATOM 786 O O . TRP A 1 97 ? 0.036 -0.248 3.511 1.00 89.62 97 TRP A O 1
ATOM 796 N N . ILE A 1 98 ? 0.567 0.916 5.348 1.00 89.75 98 ILE A N 1
ATOM 797 C CA . ILE A 1 98 ? 1.728 1.575 4.738 1.00 89.75 98 ILE A CA 1
ATOM 798 C C . ILE A 1 98 ? 2.780 0.534 4.363 1.00 89.75 98 ILE A C 1
ATOM 800 O O . ILE A 1 98 ? 3.362 0.626 3.285 1.00 89.75 98 ILE A O 1
ATOM 804 N N . PHE A 1 99 ? 2.996 -0.455 5.232 1.00 89.75 99 PHE A N 1
ATOM 805 C CA . PHE A 1 99 ? 3.950 -1.531 4.990 1.00 89.75 99 PHE A CA 1
ATOM 806 C C . PHE A 1 99 ? 3.610 -2.327 3.726 1.00 89.75 99 PHE A C 1
ATOM 808 O O . PHE A 1 99 ? 4.475 -2.506 2.875 1.00 89.75 99 PHE A O 1
ATOM 815 N N . GLU A 1 100 ? 2.362 -2.771 3.569 1.00 93.38 100 GLU A N 1
ATOM 816 C CA . GLU A 1 100 ? 1.958 -3.615 2.440 1.00 93.38 100 GLU A CA 1
ATOM 817 C C . GLU A 1 100 ? 2.007 -2.867 1.099 1.00 93.38 100 GLU A C 1
ATOM 819 O O . GLU A 1 100 ? 2.489 -3.421 0.109 1.00 93.38 100 GLU A O 1
ATOM 824 N N . TRP A 1 101 ? 1.597 -1.593 1.067 1.00 93.44 101 TRP A N 1
ATOM 825 C CA . TRP A 1 101 ? 1.720 -0.753 -0.133 1.00 93.44 101 TRP A CA 1
ATOM 826 C C . TRP A 1 101 ? 3.177 -0.419 -0.467 1.00 93.44 101 TRP A C 1
ATOM 828 O O . TRP A 1 101 ? 3.570 -0.468 -1.633 1.00 93.44 101 TRP A O 1
ATOM 838 N N . ALA A 1 102 ? 3.997 -0.105 0.542 1.00 91.88 102 ALA A N 1
ATOM 839 C CA . ALA A 1 102 ? 5.422 0.142 0.343 1.00 91.88 102 ALA A CA 1
ATOM 840 C C . ALA A 1 102 ? 6.145 -1.119 -0.145 1.00 91.88 102 ALA A C 1
ATOM 842 O O . ALA A 1 102 ? 7.002 -1.031 -1.018 1.00 91.88 102 ALA A O 1
ATOM 843 N N . LYS A 1 103 ? 5.769 -2.296 0.366 1.00 93.12 103 LYS A N 1
ATOM 844 C CA . LYS A 1 103 ? 6.325 -3.582 -0.056 1.00 93.12 103 LYS A CA 1
ATOM 845 C C . LYS A 1 103 ? 6.068 -3.864 -1.538 1.00 93.12 103 LYS A C 1
ATOM 847 O O . LYS A 1 103 ? 6.987 -4.310 -2.218 1.00 93.12 103 LYS A O 1
ATOM 852 N N . GLU A 1 104 ? 4.867 -3.596 -2.054 1.00 93.69 104 GLU A N 1
ATOM 853 C CA . GLU A 1 104 ? 4.616 -3.698 -3.503 1.00 93.69 104 GLU A CA 1
ATOM 854 C C . GLU A 1 104 ? 5.401 -2.655 -4.297 1.00 93.69 104 GLU A C 1
ATOM 856 O O . GLU A 1 104 ? 6.054 -2.988 -5.283 1.00 93.69 104 GLU A O 1
ATOM 861 N N . ALA A 1 105 ? 5.415 -1.400 -3.844 1.00 93.69 105 ALA A N 1
ATOM 862 C CA . ALA A 1 105 ? 6.162 -0.340 -4.516 1.00 93.69 105 ALA A CA 1
ATOM 863 C C . ALA A 1 105 ? 7.664 -0.662 -4.628 1.00 93.69 105 ALA A C 1
ATOM 865 O O . ALA A 1 105 ? 8.280 -0.419 -5.666 1.00 93.69 105 ALA A O 1
ATOM 866 N N . MET A 1 106 ? 8.247 -1.267 -3.588 1.00 93.12 106 MET A N 1
ATOM 867 C CA . MET A 1 106 ? 9.644 -1.703 -3.577 1.00 93.12 106 MET A CA 1
ATOM 868 C C . MET A 1 106 ? 9.937 -2.784 -4.623 1.00 93.12 106 MET A C 1
ATOM 870 O O . MET A 1 106 ? 11.010 -2.756 -5.221 1.00 93.12 106 MET A O 1
ATOM 874 N N . GLN A 1 107 ? 9.005 -3.704 -4.892 1.00 94.38 107 GLN A N 1
ATOM 875 C CA . GLN A 1 107 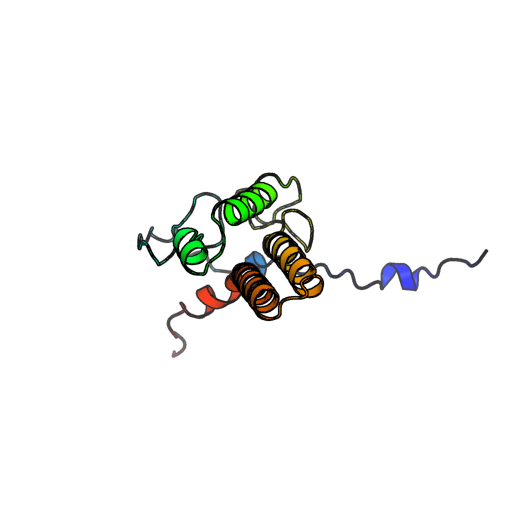? 9.189 -4.710 -5.948 1.00 94.38 107 GLN A CA 1
ATOM 876 C C . GLN A 1 107 ? 9.295 -4.045 -7.324 1.00 94.38 107 GLN A C 1
ATOM 878 O O . GLN A 1 107 ? 10.155 -4.400 -8.127 1.00 94.38 107 GLN A O 1
ATOM 883 N N . TRP A 1 108 ? 8.467 -3.033 -7.585 1.00 93.50 108 TRP A N 1
ATOM 884 C CA . TRP A 1 108 ? 8.527 -2.263 -8.829 1.00 93.50 108 TRP A CA 1
ATOM 885 C C . TRP A 1 108 ? 9.768 -1.393 -8.936 1.00 93.50 108 TRP A C 1
ATOM 887 O O . TRP A 1 108 ? 10.361 -1.307 -10.006 1.00 93.50 108 TRP A O 1
ATOM 897 N N . GLN A 1 109 ? 10.212 -0.818 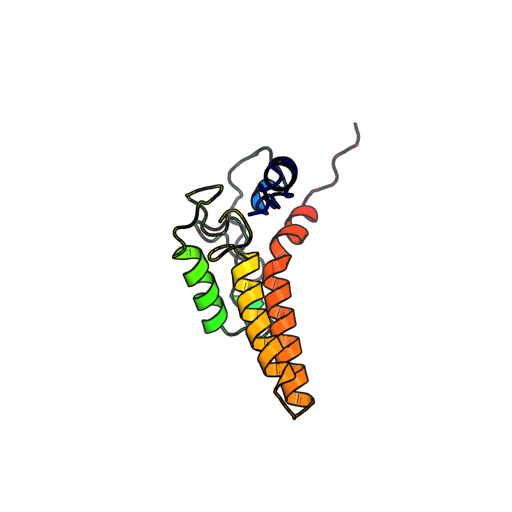-7.824 1.00 92.25 109 GLN A N 1
ATOM 898 C CA . GLN A 1 109 ? 11.482 -0.107 -7.748 1.00 92.25 109 GLN A CA 1
ATOM 899 C C . GLN A 1 109 ? 12.675 -1.027 -8.059 1.00 92.25 109 GLN A C 1
ATOM 901 O O . GLN A 1 109 ? 13.583 -0.629 -8.785 1.00 92.25 109 GLN A O 1
ATOM 906 N N . GLN A 1 110 ? 12.672 -2.264 -7.554 1.00 94.06 110 GLN A N 1
ATOM 907 C CA . GLN A 1 110 ? 13.706 -3.250 -7.878 1.00 94.06 110 GLN A CA 1
ATOM 908 C C . GLN A 1 110 ? 13.681 -3.629 -9.362 1.00 94.06 110 GLN A C 1
ATOM 910 O O . GLN A 1 110 ? 14.729 -3.607 -10.003 1.00 94.06 110 GLN A O 1
ATOM 915 N N . LYS A 1 111 ? 12.494 -3.894 -9.927 1.00 92.94 111 LYS A N 1
ATOM 916 C CA . LYS A 1 111 ? 12.326 -4.146 -11.370 1.00 92.94 111 LYS A CA 1
ATOM 917 C C . LYS A 1 111 ? 12.834 -2.971 -12.209 1.00 92.94 111 LYS A C 1
ATOM 919 O O . LYS A 1 111 ? 13.544 -3.179 -13.184 1.00 92.94 111 LYS A O 1
ATOM 924 N N . ALA A 1 112 ? 12.538 -1.736 -11.804 1.00 92.00 112 ALA A N 1
ATOM 925 C CA . ALA A 1 112 ? 13.000 -0.533 -12.495 1.00 92.00 112 ALA A CA 1
ATOM 926 C C . ALA A 1 112 ? 14.531 -0.402 -12.519 1.00 92.00 112 ALA A C 1
ATOM 928 O O . ALA A 1 112 ? 15.080 0.098 -13.497 1.00 92.00 112 ALA A O 1
ATOM 929 N N . GLY A 1 113 ? 15.213 -0.842 -11.455 1.00 91.25 113 GLY A N 1
ATOM 930 C CA . GLY A 1 113 ? 16.675 -0.819 -11.362 1.00 91.25 113 GLY A CA 1
ATOM 931 C C . GLY A 1 113 ? 17.384 -1.942 -12.127 1.00 91.25 113 GLY A C 1
ATOM 932 O O . GLY A 1 113 ? 18.577 -1.827 -12.384 1.00 91.25 113 GLY A O 1
ATOM 933 N N . GLN A 1 114 ? 16.672 -3.017 -12.473 1.00 92.75 114 GLN A N 1
ATOM 934 C CA . GLN A 1 114 ? 17.202 -4.141 -13.259 1.00 92.75 114 GLN A CA 1
ATOM 935 C C . GLN A 1 114 ? 16.952 -3.980 -14.764 1.00 92.75 114 GLN A C 1
ATOM 937 O O . GLN A 1 114 ? 17.595 -4.647 -15.570 1.00 92.75 114 GLN A O 1
ATOM 942 N N . GLU A 1 115 ? 16.020 -3.106 -15.139 1.00 92.69 115 GLU A N 1
ATOM 943 C CA . GLU A 1 115 ? 15.644 -2.858 -16.525 1.00 92.69 115 GLU A CA 1
ATOM 944 C C . GLU A 1 115 ? 16.702 -2.009 -17.246 1.00 92.69 115 GLU A C 1
ATOM 946 O O . GLU A 1 115 ? 17.097 -0.948 -16.758 1.00 92.69 115 GLU A O 1
ATOM 951 N N . ALA A 1 116 ? 17.142 -2.459 -18.424 1.00 88.38 116 ALA A N 1
ATOM 952 C CA . ALA A 1 116 ? 18.144 -1.751 -19.226 1.00 88.38 116 ALA A CA 1
ATOM 953 C C . ALA A 1 116 ? 17.530 -0.658 -20.118 1.00 88.38 116 ALA A C 1
ATOM 955 O O . ALA A 1 116 ? 18.211 0.311 -20.452 1.00 88.38 116 ALA A O 1
ATOM 956 N N . ASP A 1 117 ? 16.257 -0.804 -20.504 1.00 94.06 117 ASP A N 1
ATOM 957 C CA . ASP A 1 117 ? 15.541 0.190 -21.305 1.00 94.06 117 ASP A CA 1
ATOM 958 C C . ASP A 1 117 ? 15.094 1.378 -20.425 1.00 94.06 117 ASP A C 1
ATOM 960 O O . ASP A 1 117 ? 14.266 1.200 -19.519 1.00 94.06 117 ASP A O 1
ATOM 964 N N . PRO A 1 118 ? 15.572 2.609 -20.699 1.00 90.19 118 PRO A N 1
ATOM 965 C CA . PRO A 1 118 ? 15.176 3.799 -19.953 1.00 90.19 118 PRO A CA 1
ATOM 966 C C . PRO A 1 118 ? 13.665 4.065 -19.966 1.00 90.19 118 PRO A C 1
ATOM 968 O O . PRO A 1 118 ? 13.123 4.574 -18.982 1.00 90.19 118 PRO A O 1
ATOM 971 N N . LEU A 1 119 ? 12.965 3.727 -21.055 1.00 92.81 119 LEU A N 1
ATOM 972 C CA . LEU A 1 119 ? 11.530 3.986 -21.179 1.00 92.81 119 LEU A CA 1
ATOM 973 C C . LEU A 1 119 ? 10.719 3.048 -20.275 1.00 92.81 119 LEU A C 1
ATOM 975 O O . LEU A 1 119 ? 9.804 3.489 -19.572 1.00 92.81 119 LEU A O 1
ATOM 979 N N . LEU A 1 120 ? 11.064 1.758 -20.271 1.00 92.50 120 LEU A N 1
ATOM 980 C CA . LEU A 1 120 ? 10.436 0.757 -19.408 1.00 92.50 120 LEU A CA 1
ATOM 981 C C . LEU A 1 120 ? 10.799 0.980 -17.937 1.00 92.50 120 LEU A C 1
ATOM 983 O O . LEU A 1 120 ? 9.910 0.953 -17.084 1.00 92.50 120 LEU A O 1
ATOM 987 N N . SER A 1 121 ? 12.058 1.319 -17.645 1.00 92.56 121 SER A N 1
ATOM 988 C CA . SER A 1 121 ? 12.485 1.711 -16.298 1.00 92.56 121 SER A CA 1
ATOM 989 C C . SER A 1 121 ? 11.668 2.903 -15.782 1.00 92.56 121 SER A C 1
ATOM 991 O O . SER A 1 121 ? 11.116 2.851 -14.681 1.00 92.56 121 SER A O 1
ATOM 993 N N . GLY A 1 122 ? 11.481 3.943 -16.605 1.00 92.00 122 GLY A N 1
ATOM 994 C CA . GLY A 1 122 ? 10.651 5.100 -16.261 1.00 92.00 122 GLY A CA 1
ATOM 995 C C . GLY A 1 122 ? 9.196 4.735 -15.943 1.00 92.00 122 GLY A C 1
ATOM 996 O O . GLY A 1 122 ? 8.621 5.259 -14.986 1.00 92.00 122 GLY A O 1
ATOM 997 N N . ARG A 1 123 ? 8.604 3.790 -16.687 1.00 93.50 123 ARG A N 1
ATOM 998 C CA . ARG A 1 123 ? 7.251 3.277 -16.407 1.00 93.50 123 ARG A CA 1
ATOM 999 C C . ARG A 1 123 ? 7.183 2.530 -15.076 1.00 93.50 123 ARG A C 1
ATOM 1001 O O . ARG A 1 123 ? 6.254 2.766 -14.306 1.00 93.50 123 ARG A O 1
ATOM 1008 N N . HIS A 1 124 ? 8.167 1.684 -14.775 1.00 93.81 124 HIS A N 1
ATOM 1009 C CA . HIS A 1 124 ? 8.241 0.977 -13.494 1.00 93.81 124 HIS A CA 1
ATOM 1010 C C . HIS A 1 124 ? 8.402 1.945 -12.310 1.00 93.81 124 HIS A C 1
ATOM 1012 O O . HIS A 1 124 ? 7.740 1.780 -11.284 1.00 93.81 124 HIS A O 1
ATOM 1018 N N . TRP A 1 125 ? 9.203 3.004 -12.464 1.00 92.81 125 TRP A N 1
ATOM 1019 C CA . TRP A 1 125 ? 9.337 4.061 -11.457 1.00 92.81 125 TRP A CA 1
ATOM 1020 C C . TRP A 1 125 ? 8.043 4.840 -11.228 1.00 92.81 125 TRP A C 1
ATOM 1022 O O . TRP A 1 125 ? 7.675 5.104 -10.079 1.00 92.81 125 TRP A O 1
ATOM 1032 N N . LEU A 1 126 ? 7.327 5.184 -12.302 1.00 93.62 126 LEU A N 1
ATOM 1033 C CA . LEU A 1 126 ? 6.027 5.842 -12.197 1.00 93.62 126 LEU A CA 1
ATOM 1034 C C . LEU A 1 126 ? 5.015 4.950 -11.462 1.00 93.62 126 LEU A C 1
ATOM 1036 O O . LEU A 1 126 ? 4.302 5.425 -10.577 1.00 93.62 126 LEU A O 1
ATOM 1040 N N . HIS A 1 127 ? 5.000 3.651 -11.768 1.00 93.75 127 HIS A N 1
ATOM 1041 C CA . HIS A 1 127 ? 4.139 2.680 -11.091 1.00 93.75 127 HIS A CA 1
ATOM 1042 C C . HIS A 1 127 ? 4.457 2.564 -9.596 1.00 93.75 127 HIS A C 1
ATOM 1044 O O . HIS A 1 127 ? 3.558 2.661 -8.758 1.00 93.75 127 HIS A O 1
ATOM 1050 N N . ALA A 1 128 ? 5.741 2.468 -9.239 1.00 93.38 128 ALA A N 1
ATOM 1051 C CA . ALA A 1 128 ? 6.183 2.470 -7.845 1.00 93.38 128 ALA A CA 1
ATOM 1052 C C . ALA A 1 128 ? 5.755 3.755 -7.108 1.00 93.38 128 ALA A C 1
ATOM 1054 O O . ALA A 1 128 ? 5.256 3.696 -5.983 1.00 93.38 128 ALA A O 1
ATOM 1055 N N . SER A 1 129 ? 5.884 4.921 -7.752 1.00 92.25 129 SER A N 1
ATOM 1056 C CA . SER A 1 129 ? 5.446 6.213 -7.203 1.00 92.25 129 SER A CA 1
ATOM 1057 C C . SER A 1 129 ? 3.941 6.245 -6.906 1.00 92.25 129 SER A C 1
ATOM 1059 O O . SER A 1 129 ? 3.515 6.718 -5.844 1.00 92.25 129 SER A O 1
ATOM 1061 N N . ASN A 1 130 ? 3.124 5.686 -7.803 1.00 91.69 130 ASN A N 1
ATOM 1062 C CA . ASN A 1 130 ? 1.680 5.583 -7.602 1.00 91.69 130 ASN A CA 1
ATOM 1063 C C . ASN A 1 130 ? 1.339 4.712 -6.383 1.00 91.69 130 ASN A C 1
ATOM 1065 O O . ASN A 1 130 ? 0.516 5.111 -5.557 1.00 91.69 130 ASN A O 1
ATOM 1069 N N . LEU A 1 131 ? 2.017 3.572 -6.218 1.00 91.44 131 LEU A N 1
ATOM 1070 C CA . LEU A 1 131 ? 1.836 2.675 -5.071 1.00 91.44 131 LEU A CA 1
ATOM 1071 C C . LEU A 1 131 ? 2.239 3.342 -3.744 1.00 91.44 131 LEU A C 1
ATOM 1073 O O . LEU A 1 131 ? 1.470 3.323 -2.778 1.00 91.44 131 LEU A O 1
ATOM 1077 N N . TYR A 1 132 ? 3.392 4.022 -3.703 1.00 90.56 132 TYR A N 1
ATOM 1078 C CA . TYR A 1 132 ? 3.808 4.803 -2.531 1.00 90.56 132 TYR A CA 1
ATOM 1079 C C . TYR A 1 132 ? 2.803 5.907 -2.183 1.00 90.56 132 TYR A C 1
ATOM 1081 O O . TYR A 1 132 ? 2.523 6.158 -1.005 1.00 90.56 132 TYR A O 1
ATOM 1089 N N . SER A 1 133 ? 2.229 6.550 -3.202 1.00 87.62 133 SER A N 1
ATOM 1090 C CA . SER A 1 133 ? 1.221 7.594 -3.024 1.00 87.62 133 SER A CA 1
ATOM 1091 C C . SER A 1 133 ? -0.057 7.051 -2.382 1.00 87.62 133 SER A C 1
ATOM 1093 O O . SER A 1 133 ? -0.592 7.703 -1.486 1.00 87.62 133 SER A O 1
ATOM 1095 N N . ILE A 1 134 ? -0.513 5.848 -2.754 1.00 86.81 134 ILE A N 1
ATOM 1096 C CA . ILE A 1 134 ? -1.672 5.184 -2.126 1.00 86.81 134 ILE A CA 1
ATOM 1097 C C . ILE A 1 134 ? -1.387 4.849 -0.655 1.00 86.81 134 ILE A C 1
ATOM 1099 O O . ILE A 1 134 ? -2.212 5.138 0.217 1.00 86.81 134 ILE A O 1
ATOM 1103 N N . GLY A 1 135 ? -0.195 4.322 -0.354 1.00 82.56 135 GLY A N 1
ATOM 1104 C CA . GLY A 1 135 ? 0.230 4.045 1.021 1.00 82.56 135 GLY A CA 1
ATOM 1105 C C . GLY A 1 135 ? 0.199 5.297 1.910 1.00 82.56 135 GLY A C 1
ATOM 1106 O O . GLY A 1 135 ? -0.323 5.266 3.028 1.00 82.56 135 GLY A O 1
ATOM 1107 N N . ARG A 1 136 ? 0.692 6.432 1.393 1.00 74.81 136 ARG A N 1
ATOM 1108 C CA . ARG A 1 136 ? 0.793 7.703 2.133 1.00 74.81 136 ARG A CA 1
ATOM 1109 C C . ARG A 1 136 ? -0.527 8.475 2.248 1.00 74.81 136 ARG A C 1
ATOM 1111 O O . ARG A 1 136 ? -0.701 9.195 3.232 1.00 74.81 136 ARG A O 1
ATOM 1118 N N . LEU A 1 137 ? -1.457 8.348 1.293 1.00 61.97 137 LEU A N 1
ATOM 1119 C CA . LEU A 1 137 ? -2.642 9.223 1.177 1.00 61.97 137 LEU A CA 1
ATOM 1120 C C . LEU A 1 137 ? -3.568 9.238 2.413 1.00 61.97 137 LEU A C 1
ATOM 1122 O O . LEU A 1 137 ? -4.435 10.103 2.524 1.00 61.97 137 LEU A O 1
ATOM 1126 N N . SER A 1 138 ? -3.375 8.330 3.371 1.00 52.62 138 SER A N 1
ATOM 1127 C CA . SER A 1 138 ? -4.195 8.231 4.581 1.00 52.62 138 SER A CA 1
ATOM 1128 C C . SER A 1 138 ? -4.090 9.398 5.575 1.00 52.62 138 SER A C 1
ATOM 1130 O O . SER A 1 138 ? -4.981 9.540 6.410 1.00 52.62 138 SER A O 1
ATOM 1132 N N . ALA A 1 139 ? -3.076 10.266 5.473 1.00 41.81 139 ALA A N 1
ATOM 1133 C CA . ALA A 1 139 ? -2.908 11.397 6.396 1.00 41.81 139 ALA A CA 1
ATOM 1134 C C . ALA A 1 139 ? -3.437 12.746 5.863 1.00 41.81 139 ALA A C 1
ATOM 1136 O O . ALA A 1 139 ? -3.856 13.596 6.645 1.00 41.81 139 ALA A O 1
ATOM 1137 N N . ILE A 1 140 ? -3.434 12.968 4.544 1.00 38.69 140 ILE A N 1
ATOM 1138 C CA . ILE A 1 140 ? -3.573 14.328 3.986 1.00 38.69 140 ILE A CA 1
ATOM 1139 C C . ILE A 1 140 ? -5.033 14.690 3.677 1.00 38.69 140 ILE A C 1
ATOM 1141 O O . ILE A 1 140 ? -5.458 15.813 3.944 1.00 38.69 140 ILE A O 1
ATOM 1145 N N . LEU A 1 141 ? -5.850 13.746 3.197 1.00 37.16 141 LEU A N 1
ATOM 1146 C CA . LEU A 1 141 ? -7.208 14.077 2.741 1.00 37.16 141 LEU A CA 1
ATOM 1147 C C . LEU A 1 141 ? -8.214 14.365 3.868 1.00 37.16 141 LEU A C 1
ATOM 1149 O O . LEU A 1 141 ? -9.225 15.012 3.618 1.00 37.16 141 LEU A O 1
ATOM 1153 N N . LYS A 1 142 ? -7.940 13.950 5.112 1.00 38.09 142 LYS A N 1
ATOM 1154 C CA . LYS A 1 142 ? -8.827 14.225 6.260 1.00 38.09 142 LYS A CA 1
ATOM 1155 C C . LYS A 1 142 ? -8.447 15.486 7.041 1.00 38.09 142 LYS A C 1
ATOM 1157 O O . LYS A 1 142 ? -9.274 16.014 7.774 1.00 38.09 142 LYS A O 1
ATOM 1162 N N . ALA A 1 143 ? -7.224 15.991 6.852 1.00 33.97 143 ALA A N 1
ATOM 1163 C CA . ALA A 1 143 ? -6.799 17.284 7.386 1.00 33.97 143 ALA A CA 1
ATOM 1164 C C . ALA A 1 143 ? -7.375 18.460 6.573 1.00 33.97 143 ALA A C 1
ATOM 1166 O O . ALA A 1 143 ? -7.633 19.522 7.129 1.00 33.97 143 ALA A O 1
ATOM 1167 N N . MET A 1 144 ? -7.633 18.261 5.273 1.00 33.00 144 MET A N 1
ATOM 1168 C CA . MET A 1 144 ? -8.191 19.295 4.389 1.00 33.00 144 MET A CA 1
ATOM 1169 C C . MET A 1 144 ? -9.721 19.440 4.455 1.00 33.00 144 MET A C 1
ATOM 1171 O O . MET A 1 144 ? -10.250 20.415 3.932 1.00 33.00 144 MET A O 1
ATOM 1175 N N . SER A 1 145 ? -10.450 18.525 5.106 1.00 34.03 145 SER A N 1
ATOM 1176 C CA . SER A 1 145 ? -11.920 18.576 5.191 1.00 34.03 145 SER A CA 1
ATOM 1177 C C . SER A 1 145 ? -12.462 19.271 6.450 1.00 34.03 145 SER A C 1
ATOM 1179 O O . SER A 1 145 ? -13.644 19.123 6.756 1.00 34.03 145 SER A O 1
ATOM 1181 N N . TRP A 1 146 ? -11.634 19.992 7.217 1.00 28.86 146 TRP A N 1
ATOM 1182 C CA . TRP A 1 146 ? -12.088 20.721 8.408 1.00 28.86 146 TRP A CA 1
ATOM 1183 C C . TRP A 1 146 ? -12.453 22.166 8.031 1.00 28.86 146 TRP A C 1
ATOM 1185 O O . TRP A 1 146 ? -11.563 22.927 7.644 1.00 28.86 146 TRP A O 1
ATOM 1195 N N . PRO A 1 147 ? -13.724 22.603 8.155 1.00 41.28 147 PRO A N 1
ATOM 1196 C CA . PRO A 1 147 ? -14.039 24.015 8.044 1.00 41.28 147 PRO A CA 1
ATOM 1197 C C . PRO A 1 147 ? -13.439 24.732 9.249 1.00 41.28 147 PRO A C 1
ATOM 1199 O O . PRO A 1 147 ? -13.702 24.386 10.403 1.00 41.28 147 PRO A O 1
ATOM 1202 N N . ASN A 1 148 ? -12.633 25.738 8.951 1.00 47.31 148 ASN A N 1
ATOM 1203 C CA . ASN A 1 148 ? -12.056 26.694 9.875 1.00 47.31 148 ASN A CA 1
ATOM 1204 C C . ASN A 1 148 ? -13.143 27.271 10.816 1.00 47.31 148 ASN A C 1
ATOM 1206 O O . ASN A 1 148 ? -13.886 28.173 10.437 1.00 47.31 148 ASN A O 1
ATOM 1210 N N . ARG A 1 149 ? -13.265 26.752 12.044 1.00 43.88 149 ARG A N 1
ATOM 1211 C CA . ARG A 1 149 ? -13.993 27.413 13.141 1.00 43.88 149 ARG A CA 1
ATOM 1212 C C . ARG A 1 149 ? -13.085 27.544 14.356 1.00 43.88 149 ARG A C 1
ATOM 1214 O O . ARG A 1 149 ? -13.128 26.742 15.282 1.00 43.88 149 ARG A O 1
A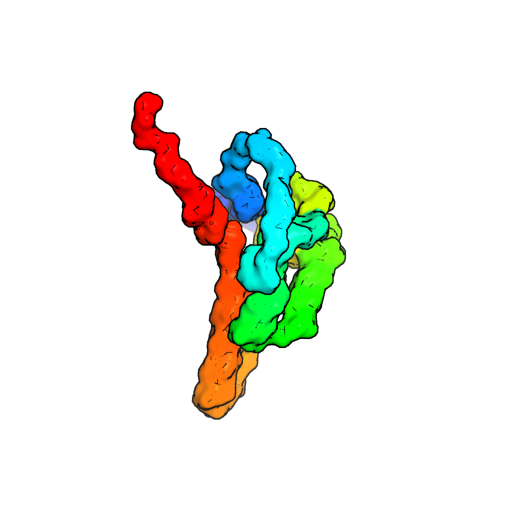TOM 1221 N N . ARG A 1 150 ? -12.286 28.609 14.345 1.00 41.38 150 ARG A N 1
ATOM 1222 C CA . ARG A 1 150 ? -11.909 29.351 15.552 1.00 41.38 150 ARG A CA 1
ATOM 1223 C C . ARG A 1 150 ? -12.019 30.844 15.262 1.00 41.38 150 ARG A C 1
ATOM 1225 O O . ARG A 1 150 ? -11.092 31.429 14.719 1.00 41.38 150 ARG A O 1
ATOM 1232 N N . ARG A 1 151 ? -13.160 31.425 15.625 1.00 39.81 151 ARG A N 1
ATOM 1233 C CA . ARG A 1 151 ? -13.296 32.760 16.226 1.00 39.81 151 ARG A CA 1
ATOM 1234 C C . ARG A 1 151 ? -14.606 32.739 17.005 1.00 39.81 151 ARG A C 1
ATOM 1236 O O . ARG A 1 151 ? -15.666 32.813 16.391 1.00 39.81 151 ARG A O 1
ATOM 1243 N N . LEU A 1 152 ? 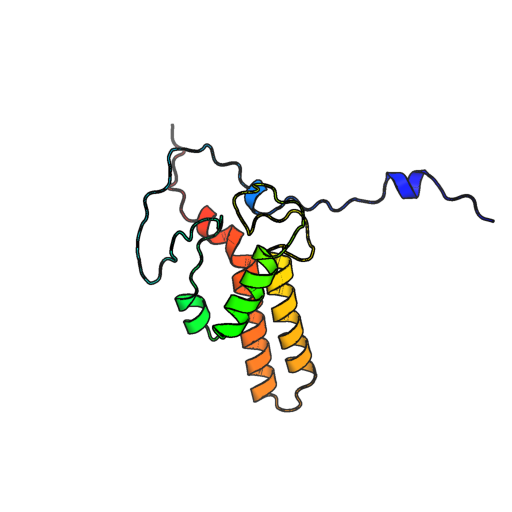-14.503 32.474 18.301 1.00 35.59 152 LEU A N 1
ATOM 1244 C CA . LEU A 1 152 ? -14.933 33.306 19.429 1.00 35.59 152 LEU A CA 1
ATOM 1245 C C . LEU A 1 152 ? -14.500 32.584 20.710 1.00 35.59 152 LEU A C 1
ATOM 1247 O O . LEU A 1 152 ? -14.698 31.349 20.767 1.00 35.59 152 LEU A O 1
#

Radius of gyration: 19.37 Å; chains: 1; bounding box: 56×47×52 Å

Sequence (152 aa):
MSQANLSETLFKPRFKHPETSTLVRRFSAGKPQAMQSALSGNHVDHWYRLINRLMWIWRGVTPQEILDVQARIVMSEAERTEPELFDTVIGYRGGNWIFEWAKEAMQWQQKAGQEADPLLSGRHWLHASNLYSIGRLSAILKAMSWPNRRRL